Protein AF-A0A1F8VA79-F1 (afdb_monomer_lite)

Secondary structure (DSSP, 8-state):
--TTS--EEEEE--HHHHHHHHHHHHT--TTS-HHHHHTT---EEEEEE-GGGS-HHHHHHHHHTT----STT-EEEE-

Structure (mmCIF, N/CA/C/O backbone):
data_AF-A0A1F8VA79-F1
#
_entry.id   AF-A0A1F8VA79-F1
#
loop_
_atom_site.group_PDB
_atom_site.id
_atom_site.type_symbol
_atom_site.label_atom_id
_atom_site.label_alt_id
_atom_site.label_comp_id
_atom_site.label_asym_id
_atom_site.label_entity_id
_atom_site.label_seq_id
_atom_site.pdbx_PDB_ins_code
_atom_site.Cartn_x
_atom_site.Cartn_y
_atom_site.Cartn_z
_atom_site.occupancy
_atom_site.B_iso_or_equiv
_atom_site.auth_seq_id
_atom_site.auth_comp_id
_atom_site.auth_asym_id
_atom_site.auth_atom_id
_atom_site.pdbx_PDB_model_num
ATOM 1 N N . MET A 1 1 ? -0.681 8.267 4.702 1.00 53.59 1 MET A N 1
ATOM 2 C CA . MET A 1 1 ? 0.722 8.541 4.329 1.00 53.59 1 MET A CA 1
ATOM 3 C C . MET A 1 1 ? 1.427 9.126 5.537 1.00 53.59 1 MET A C 1
ATOM 5 O O . MET A 1 1 ? 0.917 10.085 6.113 1.00 53.59 1 MET A O 1
ATOM 9 N N . ARG A 1 2 ? 2.583 8.568 5.925 1.00 57.84 2 ARG A N 1
ATOM 10 C CA . ARG A 1 2 ? 3.375 9.079 7.056 1.00 57.84 2 ARG A CA 1
ATOM 11 C C . ARG A 1 2 ? 3.836 10.517 6.804 1.00 57.84 2 ARG A C 1
ATOM 13 O O . ARG A 1 2 ? 3.886 10.987 5.666 1.00 57.84 2 ARG A O 1
ATOM 20 N N . ARG A 1 3 ? 4.244 11.207 7.874 1.00 46.31 3 ARG A N 1
ATOM 21 C CA . ARG A 1 3 ? 5.009 12.461 7.771 1.00 46.31 3 ARG A CA 1
ATOM 22 C C . ARG A 1 3 ? 6.257 12.164 6.922 1.00 46.31 3 ARG A C 1
ATOM 24 O O . ARG A 1 3 ? 7.029 11.299 7.315 1.00 46.31 3 ARG A O 1
ATOM 31 N N . ASN A 1 4 ? 6.397 12.844 5.778 1.00 57.12 4 ASN A N 1
ATOM 32 C CA . ASN A 1 4 ? 7.399 12.650 4.706 1.00 57.12 4 ASN A CA 1
ATOM 33 C C . ASN A 1 4 ? 7.037 11.679 3.558 1.00 57.12 4 ASN A C 1
ATOM 35 O O . ASN A 1 4 ? 7.877 11.445 2.698 1.00 57.12 4 ASN A O 1
ATOM 39 N N . GLY A 1 5 ? 5.809 11.152 3.479 1.00 71.00 5 GLY A N 1
ATOM 40 C CA . GLY A 1 5 ? 5.358 10.372 2.310 1.00 71.00 5 GLY A CA 1
ATOM 41 C C . GLY A 1 5 ? 5.828 8.912 2.267 1.00 71.00 5 GLY A C 1
ATOM 42 O O . GLY A 1 5 ? 5.603 8.224 1.276 1.00 71.00 5 GLY A O 1
ATOM 43 N N . GLU A 1 6 ? 6.442 8.416 3.341 1.00 80.75 6 GLU A N 1
ATOM 44 C CA . GLU A 1 6 ? 6.876 7.021 3.458 1.00 80.75 6 GLU A CA 1
ATOM 45 C C . GLU A 1 6 ? 5.683 6.065 3.642 1.00 80.75 6 GLU A C 1
ATOM 47 O O . GLU A 1 6 ? 4.708 6.381 4.338 1.00 80.75 6 GLU A O 1
ATOM 52 N N . CYS A 1 7 ? 5.786 4.872 3.054 1.00 86.44 7 CYS A N 1
ATOM 53 C CA . CYS A 1 7 ? 4.813 3.787 3.173 1.00 86.44 7 CYS A CA 1
ATOM 54 C C . CYS A 1 7 ? 5.523 2.439 3.376 1.00 86.44 7 CYS A C 1
ATOM 56 O O . CYS A 1 7 ? 6.651 2.249 2.920 1.00 86.44 7 CYS A O 1
ATOM 58 N N . TYR A 1 8 ? 4.858 1.502 4.056 1.00 89.94 8 TYR A N 1
ATOM 59 C CA . TYR A 1 8 ? 5.301 0.111 4.156 1.00 89.94 8 TYR A CA 1
ATOM 60 C C . TYR A 1 8 ? 4.424 -0.752 3.267 1.00 89.94 8 TYR A C 1
ATOM 62 O O . TYR A 1 8 ? 3.204 -0.595 3.259 1.00 89.94 8 TYR A O 1
ATOM 70 N N . GLY A 1 9 ? 5.029 -1.680 2.537 1.00 91.88 9 GLY A N 1
ATOM 71 C CA . GLY A 1 9 ? 4.271 -2.544 1.653 1.00 91.88 9 GLY A CA 1
ATOM 72 C C . GLY A 1 9 ? 5.100 -3.617 0.974 1.00 91.88 9 GLY A C 1
ATOM 73 O O . GLY A 1 9 ? 6.327 -3.637 1.058 1.00 91.88 9 GLY A O 1
ATOM 74 N N . ILE A 1 10 ? 4.392 -4.505 0.290 1.00 93.12 10 ILE A N 1
ATOM 75 C CA . ILE A 1 10 ? 4.937 -5.517 -0.606 1.00 93.12 10 ILE A CA 1
ATOM 76 C C . ILE A 1 10 ? 4.385 -5.217 -1.998 1.00 93.12 10 ILE A C 1
ATOM 78 O O . ILE A 1 10 ? 3.171 -5.204 -2.190 1.00 93.12 10 ILE A O 1
ATOM 82 N N . GLY A 1 11 ? 5.277 -4.988 -2.960 1.00 91.50 11 GLY A N 1
ATOM 83 C CA . GLY A 1 11 ? 4.918 -4.858 -4.369 1.00 91.50 11 GLY A CA 1
ATOM 84 C C . GLY A 1 11 ? 5.111 -6.175 -5.105 1.00 91.50 11 GLY A C 1
ATOM 85 O O . GLY A 1 11 ? 6.193 -6.760 -5.055 1.00 91.50 11 GLY A O 1
ATOM 86 N N . VAL A 1 12 ? 4.074 -6.635 -5.800 1.00 92.75 12 VAL A N 1
ATOM 87 C CA . VAL A 1 12 ? 4.135 -7.817 -6.664 1.00 92.75 12 VAL A CA 1
ATOM 88 C C . VAL A 1 12 ? 4.140 -7.364 -8.118 1.00 92.75 12 VAL A C 1
ATOM 90 O O . VAL A 1 12 ? 3.193 -6.726 -8.571 1.00 92.75 12 VAL A O 1
ATOM 93 N N . TYR A 1 13 ? 5.194 -7.720 -8.851 1.00 92.00 13 TYR A N 1
ATOM 94 C CA . TYR A 1 13 ? 5.360 -7.414 -10.274 1.00 92.00 13 TYR A CA 1
ATOM 95 C C . TYR A 1 13 ? 5.108 -8.689 -11.091 1.00 92.00 13 TYR A C 1
ATOM 97 O O . TYR A 1 13 ? 5.992 -9.547 -11.164 1.00 92.00 13 TYR A O 1
ATOM 105 N N . PRO A 1 14 ? 3.899 -8.876 -11.648 1.00 90.31 14 PRO A N 1
ATOM 106 C CA . PRO A 1 14 ? 3.557 -10.103 -12.351 1.00 90.31 14 PRO A CA 1
ATOM 107 C C . PRO A 1 14 ? 4.228 -10.162 -13.726 1.00 90.31 14 PRO A C 1
ATOM 109 O O . PRO A 1 14 ? 3.979 -9.340 -14.601 1.00 90.31 14 PRO A O 1
ATOM 112 N N . GLY A 1 15 ? 5.039 -11.195 -13.939 1.00 91.50 15 GLY A N 1
ATOM 113 C CA . GLY A 1 15 ? 5.689 -11.435 -15.224 1.00 91.50 15 GLY A CA 1
ATOM 114 C C . GLY A 1 15 ? 6.908 -10.548 -15.485 1.00 91.50 15 GLY A C 1
ATOM 115 O O . GLY A 1 15 ? 7.257 -9.650 -14.720 1.00 91.50 15 GLY A O 1
ATOM 116 N N . TYR A 1 16 ? 7.591 -10.856 -16.586 1.00 90.31 16 TYR A N 1
ATOM 117 C CA . TYR A 1 16 ? 8.866 -10.235 -16.938 1.00 90.31 16 TYR A CA 1
ATOM 118 C C . TYR A 1 16 ? 8.731 -8.740 -17.264 1.00 90.31 16 TYR A C 1
ATOM 120 O O . TYR A 1 16 ? 9.567 -7.941 -16.853 1.00 90.31 16 TYR A O 1
ATOM 128 N N . GLU A 1 17 ? 7.663 -8.346 -17.957 1.00 89.12 17 GLU A N 1
ATOM 129 C CA . GLU A 1 17 ? 7.460 -6.952 -18.363 1.00 89.12 17 GLU A CA 1
ATOM 130 C C . GLU A 1 17 ? 7.303 -6.018 -17.158 1.00 89.12 17 GLU 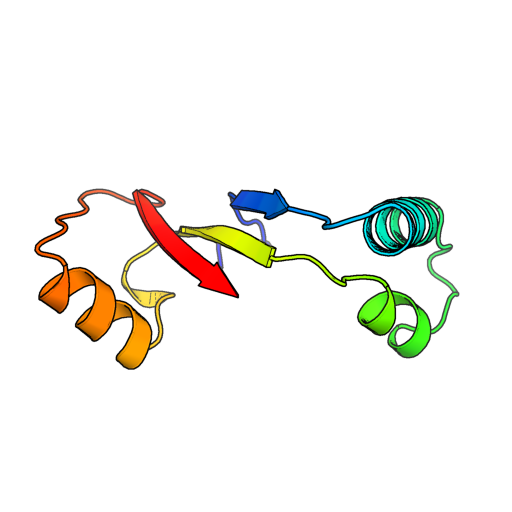A C 1
ATOM 132 O O . GLU A 1 17 ? 7.984 -4.996 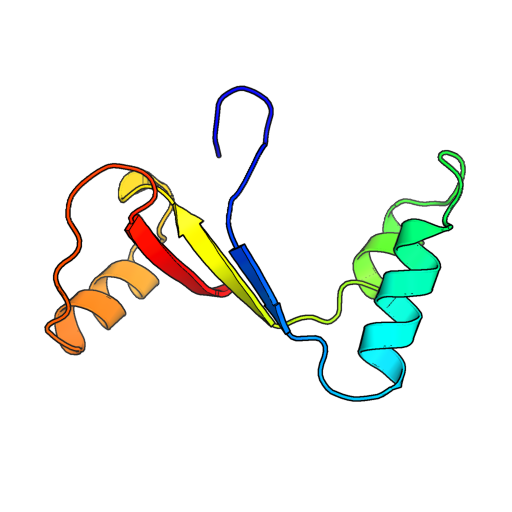-17.089 1.00 89.12 17 GLU A O 1
ATOM 137 N N . SER A 1 18 ? 6.491 -6.398 -16.165 1.00 88.81 18 SER A N 1
ATOM 138 C CA . SER A 1 18 ? 6.290 -5.592 -14.956 1.00 88.81 18 SER A CA 1
ATOM 139 C C . SER A 1 18 ? 7.579 -5.400 -14.157 1.00 88.81 18 SER A C 1
ATOM 141 O O . SER A 1 18 ? 7.853 -4.293 -13.696 1.00 88.81 18 SER A O 1
ATOM 143 N N . ILE A 1 19 ? 8.398 -6.448 -13.996 1.00 88.12 19 ILE A N 1
ATOM 144 C CA . ILE A 1 19 ? 9.660 -6.320 -13.252 1.00 88.12 19 ILE A CA 1
ATOM 145 C C . ILE A 1 19 ? 10.710 -5.519 -14.037 1.00 88.12 19 ILE A C 1
ATOM 147 O O . ILE A 1 19 ? 11.469 -4.760 -13.439 1.00 88.12 19 ILE A O 1
ATOM 151 N N . MET A 1 20 ? 10.733 -5.616 -15.372 1.00 88.81 20 MET A N 1
ATOM 152 C CA . MET A 1 20 ? 11.588 -4.755 -16.196 1.00 88.81 20 MET A CA 1
ATOM 153 C C . MET A 1 20 ? 11.159 -3.290 -16.102 1.00 88.81 20 MET A C 1
ATOM 155 O O . MET A 1 20 ? 12.021 -2.431 -15.938 1.00 88.81 20 MET A O 1
ATOM 159 N N . GLY A 1 21 ? 9.852 -3.009 -16.102 1.00 86.25 21 GLY A N 1
ATOM 160 C CA . GLY A 1 21 ? 9.326 -1.665 -15.859 1.00 86.25 21 GLY A CA 1
ATOM 161 C C . GLY A 1 21 ? 9.794 -1.087 -14.520 1.00 86.25 21 GLY A C 1
ATOM 162 O O . GLY A 1 21 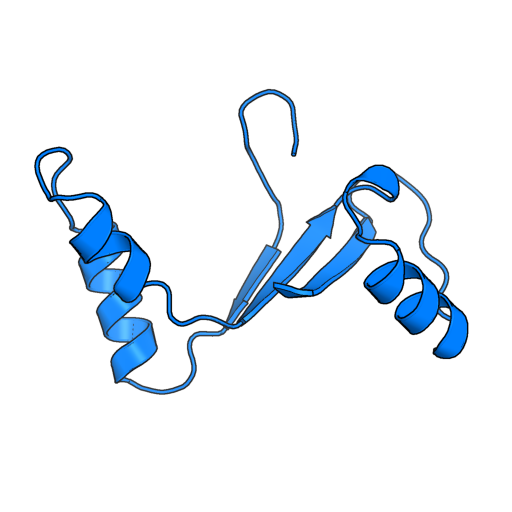? 10.257 0.053 -14.470 1.00 86.25 21 GLY A O 1
ATOM 163 N N . PHE A 1 22 ? 9.795 -1.896 -13.456 1.00 86.88 22 PHE A N 1
ATOM 164 C CA . PHE A 1 22 ? 10.356 -1.504 -12.160 1.00 86.88 22 PHE A CA 1
ATOM 165 C C . PHE A 1 22 ? 11.851 -1.167 -12.230 1.00 86.88 22 PHE A C 1
ATOM 167 O O . PHE A 1 22 ? 12.271 -0.135 -11.709 1.00 86.88 22 PHE A O 1
ATOM 174 N N . TYR A 1 23 ? 12.665 -1.989 -12.897 1.00 87.62 23 TYR A N 1
ATOM 175 C CA . TYR A 1 23 ? 14.087 -1.677 -13.066 1.00 87.62 23 TYR A CA 1
ATOM 176 C C . TYR A 1 23 ? 14.308 -0.420 -13.907 1.00 87.62 23 TYR A C 1
ATOM 178 O O . TYR A 1 23 ? 15.180 0.381 -13.575 1.00 87.62 23 TYR A O 1
ATOM 186 N N . SER A 1 24 ? 13.525 -0.207 -14.964 1.00 85.94 24 SER A N 1
ATOM 187 C CA . SER A 1 24 ? 13.577 1.029 -15.746 1.00 85.94 24 SER A CA 1
ATOM 188 C C . SER A 1 24 ? 13.243 2.247 -14.888 1.00 85.94 24 SER A C 1
ATOM 190 O O . SER A 1 24 ? 13.941 3.250 -14.983 1.00 85.94 24 SER A O 1
ATOM 192 N N . LEU A 1 25 ? 12.247 2.140 -14.002 1.00 83.50 25 LEU A N 1
ATOM 193 C CA . LEU A 1 25 ? 11.897 3.192 -13.048 1.00 83.50 25 LEU A CA 1
ATOM 194 C C . LEU A 1 25 ? 13.039 3.486 -12.063 1.00 83.50 25 LEU A C 1
ATOM 196 O O . LEU A 1 25 ? 13.368 4.648 -11.853 1.00 83.50 25 LEU A O 1
ATOM 200 N N . LEU A 1 26 ? 13.675 2.455 -11.495 1.00 84.00 26 LEU A N 1
ATOM 201 C CA . LEU A 1 26 ? 14.808 2.624 -10.572 1.00 84.00 26 LEU A CA 1
ATOM 202 C C . LEU A 1 26 ? 16.023 3.304 -11.218 1.00 84.00 26 LEU A C 1
ATOM 204 O O . LEU A 1 26 ? 16.815 3.927 -10.517 1.00 84.00 26 LEU A O 1
ATOM 208 N N . ASN A 1 27 ? 16.182 3.156 -12.534 1.00 84.38 27 ASN A N 1
ATOM 209 C CA . ASN A 1 27 ? 17.284 3.737 -13.299 1.00 84.38 27 ASN A CA 1
ATOM 210 C C . ASN A 1 27 ? 16.885 5.019 -14.053 1.00 84.38 27 ASN A C 1
ATOM 212 O O . ASN A 1 27 ? 17.711 5.573 -14.780 1.00 84.38 27 ASN A O 1
ATOM 216 N N . ALA A 1 28 ? 15.637 5.482 -13.924 1.00 80.06 28 ALA A N 1
ATOM 217 C CA . ALA A 1 28 ? 15.177 6.694 -14.587 1.00 80.06 28 ALA A CA 1
ATOM 218 C C . ALA A 1 28 ? 15.884 7.921 -13.994 1.00 80.06 28 ALA A C 1
ATOM 220 O O . ALA A 1 28 ? 16.040 8.045 -12.779 1.00 80.06 28 ALA A O 1
ATOM 221 N N . SER A 1 29 ? 16.315 8.840 -14.860 1.00 77.44 29 SER A N 1
ATOM 222 C CA . SER A 1 29 ? 16.894 10.106 -14.407 1.00 77.44 29 SER A CA 1
ATOM 223 C C . SER A 1 29 ? 15.800 11.050 -13.901 1.00 77.44 29 SER A C 1
ATOM 225 O O . SER A 1 29 ? 14.664 10.986 -14.367 1.00 77.44 29 SER A O 1
ATOM 227 N N . GLU A 1 30 ? 16.145 11.984 -13.011 1.00 72.75 30 GLU A N 1
ATOM 228 C CA . GLU A 1 30 ? 15.203 13.003 -12.507 1.00 72.75 30 GLU A CA 1
ATOM 229 C C . GLU A 1 30 ? 14.603 13.892 -13.615 1.00 72.75 30 GLU A C 1
ATOM 231 O O . GLU A 1 30 ? 13.586 14.546 -13.398 1.00 72.75 30 GLU A O 1
ATOM 236 N N . ASN A 1 31 ? 15.209 13.905 -14.807 1.00 73.69 31 ASN A N 1
ATOM 237 C CA . ASN A 1 31 ? 14.752 14.684 -15.957 1.00 73.69 31 ASN A CA 1
ATOM 238 C C . ASN A 1 31 ? 13.745 13.936 -16.849 1.00 73.69 31 ASN A C 1
ATOM 240 O O . ASN A 1 31 ? 13.242 14.522 -17.809 1.00 73.69 31 ASN A O 1
ATOM 244 N N . GLU A 1 32 ? 13.463 12.659 -16.576 1.00 71.00 32 GLU A N 1
ATOM 245 C CA . GLU A 1 32 ? 12.488 11.893 -17.354 1.00 71.00 32 GLU A CA 1
ATOM 246 C C . GLU A 1 32 ? 11.051 12.350 -17.044 1.00 71.00 32 GLU A C 1
ATOM 248 O O . GLU A 1 32 ? 10.705 12.570 -15.878 1.00 71.00 32 GLU A O 1
ATOM 253 N N . PRO A 1 33 ? 10.172 12.481 -18.056 1.00 69.44 33 PRO A N 1
ATOM 254 C CA . PRO A 1 33 ? 8.790 12.882 -17.834 1.00 69.44 33 PRO A CA 1
ATOM 255 C C . PRO A 1 33 ? 8.075 11.927 -16.873 1.00 69.44 33 PRO A C 1
ATOM 257 O O . PRO A 1 33 ? 8.039 10.718 -17.093 1.00 69.44 33 PRO A O 1
ATOM 260 N N . LEU A 1 34 ? 7.409 12.479 -15.854 1.00 63.22 34 LEU A N 1
ATOM 261 C CA . LEU A 1 34 ? 6.634 11.707 -14.872 1.00 63.22 34 LEU A CA 1
ATOM 262 C C . LEU A 1 34 ? 5.576 10.793 -15.528 1.00 63.22 34 LEU A C 1
ATOM 264 O O . LEU A 1 34 ? 5.284 9.705 -15.041 1.00 63.22 34 LEU A O 1
ATOM 268 N N . SER A 1 35 ? 5.026 11.200 -16.676 1.00 63.78 35 SER A N 1
ATOM 269 C CA . SER A 1 35 ? 4.088 10.386 -17.457 1.00 63.78 35 SER A CA 1
ATOM 270 C C . SER A 1 35 ? 4.707 9.100 -18.013 1.00 63.78 35 SER A C 1
ATOM 272 O O . SER A 1 35 ? 3.992 8.120 -18.213 1.00 63.78 35 SER A O 1
ATOM 274 N N . TYR A 1 36 ? 6.017 9.077 -18.259 1.00 64.44 36 TYR A N 1
ATOM 275 C CA . TYR A 1 36 ? 6.721 7.890 -18.732 1.00 64.44 36 TYR A CA 1
ATOM 276 C C . TYR A 1 36 ? 6.918 6.884 -17.591 1.00 64.44 36 TYR A C 1
ATOM 278 O O . TYR A 1 36 ? 6.661 5.695 -17.758 1.00 64.44 36 TYR A O 1
ATOM 286 N N . THR A 1 37 ? 7.270 7.364 -16.398 1.00 61.38 37 THR A N 1
ATOM 287 C CA . THR A 1 37 ? 7.528 6.534 -15.215 1.00 61.38 37 THR A CA 1
ATOM 288 C C . THR A 1 37 ? 6.265 5.986 -14.549 1.00 61.38 37 THR A C 1
ATOM 290 O O . THR A 1 37 ? 6.283 4.852 -14.075 1.00 61.38 37 THR A O 1
ATOM 293 N N . MET A 1 38 ? 5.144 6.718 -14.573 1.00 62.84 38 MET A N 1
ATOM 294 C CA . MET A 1 38 ? 3.873 6.246 -13.992 1.00 62.84 38 MET A CA 1
ATOM 295 C C . MET A 1 38 ? 3.296 5.013 -14.706 1.00 62.84 38 MET A C 1
ATOM 297 O O . MET A 1 38 ? 2.695 4.162 -14.057 1.00 62.84 38 MET A O 1
ATOM 301 N N . ASN A 1 39 ? 3.510 4.873 -16.019 1.00 61.62 39 ASN A N 1
ATOM 302 C CA . ASN A 1 39 ? 3.042 3.708 -16.785 1.00 61.62 39 ASN A CA 1
ATOM 303 C C . ASN A 1 39 ? 3.889 2.443 -16.549 1.00 61.62 39 ASN A C 1
ATOM 305 O O . ASN A 1 39 ? 3.454 1.343 -16.879 1.00 61.62 39 ASN A O 1
ATOM 309 N N . LEU A 1 40 ? 5.091 2.582 -15.977 1.00 64.06 40 LEU A N 1
ATOM 310 C CA . LEU A 1 40 ? 5.992 1.461 -15.686 1.00 64.06 40 LEU A CA 1
ATOM 311 C C . LEU A 1 40 ? 5.674 0.778 -14.351 1.00 64.06 40 LEU A C 1
ATOM 313 O O . LEU A 1 40 ? 6.138 -0.335 -14.098 1.00 64.06 40 LEU A O 1
ATOM 317 N N . GLN A 1 41 ? 4.870 1.418 -13.500 1.00 68.81 41 GLN A N 1
ATOM 318 C CA . GLN A 1 41 ? 4.516 0.924 -12.175 1.00 68.81 41 GLN A CA 1
ATOM 319 C C . GLN A 1 41 ? 3.317 -0.041 -12.243 1.00 68.81 41 GLN A C 1
ATOM 321 O O . GLN A 1 41 ? 2.301 0.139 -11.582 1.00 68.81 41 GLN A O 1
ATOM 326 N N . ASN A 1 42 ? 3.435 -1.077 -13.078 1.00 80.94 42 ASN A N 1
ATOM 327 C CA . ASN A 1 42 ? 2.435 -2.138 -13.206 1.00 80.94 42 ASN A CA 1
ATOM 328 C C . ASN A 1 42 ? 2.658 -3.219 -12.135 1.00 80.94 42 ASN A C 1
ATOM 330 O O . ASN A 1 42 ? 3.155 -4.315 -12.427 1.00 80.94 42 ASN A O 1
ATOM 334 N N . CYS A 1 43 ? 2.337 -2.890 -10.885 1.00 88.69 43 CYS A N 1
ATOM 335 C CA . CYS A 1 43 ? 2.405 -3.811 -9.756 1.00 88.69 43 CYS A CA 1
ATOM 336 C C . CYS A 1 43 ? 1.121 -3.816 -8.937 1.00 88.69 43 CYS A C 1
ATOM 338 O O . CYS A 1 43 ? 0.391 -2.833 -8.886 1.00 88.69 43 CYS A O 1
ATOM 340 N N . LEU A 1 44 ? 0.877 -4.944 -8.272 1.00 90.56 44 LEU A N 1
ATOM 341 C CA . LEU A 1 44 ? -0.107 -5.029 -7.203 1.00 90.56 44 LEU A CA 1
ATOM 342 C C . LEU A 1 44 ? 0.593 -4.650 -5.897 1.00 90.56 44 LEU A C 1
ATOM 344 O O . LEU A 1 44 ? 1.478 -5.385 -5.443 1.00 90.56 44 LEU A O 1
ATOM 348 N N . MET A 1 45 ? 0.212 -3.525 -5.298 1.00 91.44 45 MET A N 1
ATOM 349 C CA . MET A 1 45 ? 0.793 -3.066 -4.041 1.00 91.44 45 MET A CA 1
ATOM 350 C C . MET A 1 45 ? -0.079 -3.490 -2.865 1.00 91.44 45 MET A C 1
ATOM 352 O O . MET A 1 45 ? -1.240 -3.114 -2.771 1.00 91.44 45 MET A O 1
ATOM 356 N N . CYS A 1 46 ? 0.500 -4.244 -1.936 1.00 93.38 46 CYS A N 1
ATOM 357 C CA . CYS A 1 46 ? -0.071 -4.520 -0.623 1.00 93.38 46 CYS A CA 1
ATOM 358 C C . CYS A 1 46 ? 0.551 -3.557 0.388 1.00 93.38 46 CYS A C 1
ATOM 360 O O . CYS A 1 46 ? 1.750 -3.648 0.652 1.00 93.38 46 CYS A O 1
ATOM 362 N N . TYR A 1 47 ? -0.233 -2.643 0.946 1.00 93.12 47 TYR A N 1
ATOM 363 C CA . TYR A 1 47 ? 0.229 -1.666 1.925 1.00 93.12 47 TYR A CA 1
ATOM 364 C C . TYR A 1 47 ? -0.091 -2.091 3.355 1.00 93.12 47 TYR A C 1
ATOM 366 O O . TYR A 1 47 ? -1.120 -2.707 3.626 1.00 93.12 47 TYR A O 1
ATOM 374 N N . PHE A 1 48 ? 0.787 -1.691 4.272 1.00 93.56 48 PHE A N 1
ATOM 375 C CA . PHE A 1 48 ? 0.601 -1.776 5.714 1.00 93.56 48 PHE A CA 1
ATOM 376 C C . PHE A 1 48 ? 0.551 -0.355 6.270 1.00 93.56 48 PHE A C 1
ATOM 378 O O . PHE A 1 48 ? 1.582 0.304 6.418 1.00 93.56 48 PHE A O 1
ATOM 385 N N . GLY A 1 49 ? -0.659 0.130 6.539 1.00 92.38 49 GLY A N 1
ATOM 386 C CA . GLY A 1 49 ? -0.887 1.516 6.936 1.00 92.38 49 GLY A CA 1
ATOM 387 C C . GLY A 1 49 ? -1.839 1.661 8.112 1.00 92.38 49 GLY A C 1
ATOM 388 O O . GLY A 1 49 ? -2.083 0.725 8.887 1.00 92.38 49 GLY A O 1
ATOM 389 N N . ASP A 1 50 ? -2.348 2.875 8.257 1.00 92.69 50 ASP A N 1
ATOM 390 C CA . ASP A 1 50 ? -3.279 3.244 9.312 1.00 92.69 50 ASP A CA 1
ATOM 391 C C . ASP A 1 50 ? -4.730 3.170 8.840 1.00 92.69 50 ASP A C 1
ATOM 393 O O . ASP A 1 50 ? -5.040 3.231 7.651 1.00 92.69 50 ASP A O 1
ATOM 397 N N . ARG A 1 51 ? -5.652 3.025 9.797 1.00 91.56 51 ARG A N 1
ATOM 398 C CA . ARG A 1 51 ? -7.084 2.843 9.517 1.00 91.56 51 ARG A CA 1
ATOM 399 C C . ARG A 1 51 ? -7.657 3.957 8.638 1.00 91.56 51 ARG A C 1
ATOM 401 O O . ARG A 1 51 ? -8.560 3.707 7.842 1.00 91.56 51 ARG A O 1
ATOM 408 N N . ASP A 1 52 ? -7.204 5.184 8.855 1.00 91.25 52 ASP A N 1
ATOM 409 C CA . ASP A 1 52 ? -7.660 6.392 8.178 1.00 91.25 52 ASP A CA 1
ATOM 410 C C . ASP A 1 52 ? -7.190 6.486 6.720 1.00 91.25 52 ASP A C 1
ATOM 412 O O . ASP A 1 52 ? -7.834 7.183 5.940 1.00 91.25 52 ASP A O 1
ATOM 416 N N . GLU A 1 53 ? -6.170 5.722 6.325 1.00 90.56 53 GLU A N 1
ATOM 417 C CA . GLU A 1 53 ? -5.674 5.663 4.943 1.00 90.56 53 GLU A CA 1
ATOM 418 C C . GLU A 1 53 ? -6.569 4.837 4.007 1.00 90.56 53 GLU A C 1
ATOM 420 O O . GLU A 1 53 ? -6.539 5.030 2.790 1.00 90.56 53 GLU A 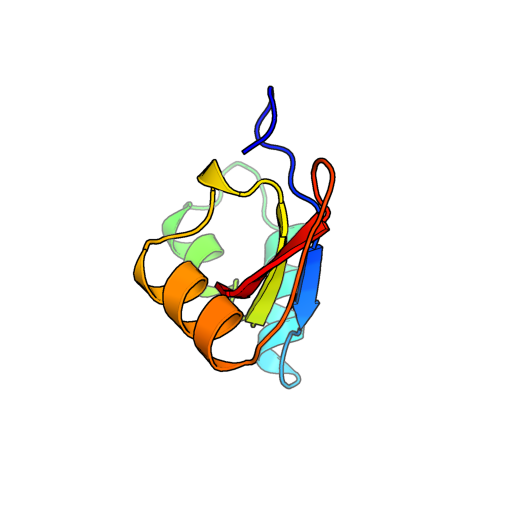O 1
ATOM 425 N N . LEU A 1 54 ? -7.380 3.935 4.569 1.00 91.81 54 LEU A N 1
ATOM 426 C CA . LEU A 1 54 ? -8.255 3.054 3.801 1.00 91.81 54 LEU A CA 1
ATOM 427 C C . LEU A 1 54 ? -9.484 3.803 3.294 1.00 91.81 54 LEU A C 1
ATOM 429 O O . LEU A 1 54 ? -10.150 4.505 4.069 1.00 91.81 54 LEU A O 1
ATOM 433 N N . ALA A 1 55 ? -9.843 3.554 2.039 1.00 92.19 55 ALA A N 1
ATOM 434 C CA . ALA A 1 55 ? -11.120 3.937 1.463 1.00 92.19 55 ALA A CA 1
ATOM 435 C C . ALA A 1 55 ? -12.284 3.192 2.155 1.00 92.19 55 ALA A C 1
ATOM 437 O O . ALA A 1 55 ? -12.091 2.101 2.710 1.00 92.19 55 ALA A O 1
ATOM 438 N N . PRO A 1 56 ? -13.505 3.756 2.162 1.00 94.06 56 PRO A N 1
ATOM 439 C CA . PRO A 1 56 ? -14.666 3.115 2.780 1.00 94.06 56 PRO A CA 1
ATOM 440 C C . PRO A 1 56 ? -14.921 1.686 2.278 1.00 94.06 56 PRO A C 1
ATOM 442 O O . PRO A 1 56 ? -15.227 0.804 3.077 1.00 94.06 56 PRO A O 1
ATOM 445 N N . GLU A 1 57 ? -14.737 1.439 0.983 1.00 93.94 57 GLU A N 1
ATOM 446 C CA . GLU A 1 57 ? -14.978 0.148 0.337 1.00 93.94 57 GLU A CA 1
ATOM 447 C C . GLU A 1 57 ? -13.986 -0.920 0.822 1.00 93.94 57 GLU A C 1
ATOM 449 O O . GLU A 1 57 ? -14.384 -2.039 1.151 1.00 93.94 57 GLU A O 1
ATOM 454 N N . GLU A 1 58 ? -12.704 -0.562 0.958 1.00 93.81 58 GLU A N 1
ATOM 455 C CA . GLU A 1 58 ? -11.659 -1.443 1.500 1.00 93.81 58 GLU A CA 1
ATOM 456 C C . GLU A 1 58 ? -11.976 -1.844 2.950 1.00 93.81 58 GLU A C 1
ATOM 458 O O . GLU A 1 58 ? -11.814 -3.003 3.342 1.00 93.81 58 GLU A O 1
ATOM 463 N N . ARG A 1 59 ? -12.494 -0.902 3.753 1.00 93.38 59 ARG A N 1
ATOM 464 C CA . ARG A 1 59 ? -12.897 -1.166 5.145 1.00 93.38 59 ARG A CA 1
ATOM 465 C C . ARG A 1 59 ? -14.068 -2.140 5.227 1.00 93.38 59 ARG A C 1
ATOM 467 O O . ARG A 1 59 ? -14.068 -3.004 6.107 1.00 93.38 59 ARG A O 1
ATOM 474 N N . GLU A 1 60 ? -15.047 -2.025 4.332 1.00 95.50 60 GLU A N 1
ATOM 475 C CA . GLU A 1 60 ? -16.177 -2.956 4.296 1.00 95.50 60 GLU A CA 1
ATOM 476 C C . GLU A 1 60 ? -15.749 -4.358 3.842 1.00 95.50 60 GLU A C 1
ATOM 478 O O . GLU A 1 60 ? -16.214 -5.336 4.427 1.00 95.50 60 GLU A O 1
ATOM 483 N N . ILE A 1 61 ? -14.798 -4.484 2.905 1.00 95.19 61 ILE A N 1
ATOM 484 C CA . ILE A 1 61 ? -14.204 -5.785 2.541 1.00 95.19 61 ILE A CA 1
ATOM 485 C C . ILE A 1 61 ? -13.540 -6.432 3.763 1.00 95.19 61 ILE A C 1
ATOM 487 O O . ILE A 1 61 ? -13.846 -7.576 4.099 1.00 95.19 61 ILE A O 1
ATOM 491 N N . ILE A 1 62 ? -12.680 -5.699 4.478 1.00 95.00 62 ILE A N 1
ATOM 492 C CA . ILE A 1 62 ? -11.998 -6.191 5.691 1.00 95.00 62 ILE A CA 1
ATOM 493 C C . ILE A 1 62 ? -13.006 -6.680 6.735 1.00 95.00 62 ILE A C 1
ATOM 495 O O . ILE A 1 62 ? -12.831 -7.747 7.331 1.00 95.00 62 ILE A O 1
ATOM 499 N N . LYS A 1 63 ? -14.080 -5.912 6.939 1.00 95.19 63 LYS A N 1
ATOM 500 C CA . LYS A 1 63 ? -15.161 -6.257 7.862 1.00 95.19 63 LYS A CA 1
ATOM 501 C C . LYS A 1 63 ? -15.925 -7.501 7.404 1.00 95.19 63 LYS A C 1
ATOM 503 O O . LYS A 1 63 ? -16.193 -8.367 8.235 1.00 95.19 63 LYS A O 1
ATOM 508 N N . GLY A 1 64 ? -16.239 -7.612 6.113 1.00 97.56 64 GLY A N 1
ATOM 509 C CA . GLY A 1 64 ? -16.901 -8.776 5.517 1.00 97.56 64 GLY A CA 1
ATOM 510 C C . GLY A 1 64 ? -16.073 -10.059 5.628 1.00 97.56 64 GLY A C 1
ATOM 511 O O . GLY A 1 64 ? -16.629 -11.131 5.847 1.00 97.56 64 GLY A O 1
ATOM 512 N N . LEU A 1 65 ? -14.743 -9.940 5.575 1.00 96.56 65 LEU A N 1
ATOM 513 C CA . LEU A 1 65 ? -13.802 -11.042 5.803 1.00 96.56 65 LEU A CA 1
ATOM 514 C C . LEU A 1 65 ? -13.611 -11.393 7.292 1.00 96.56 65 LEU A C 1
ATOM 516 O O . LEU A 1 65 ? -12.923 -12.359 7.612 1.00 96.56 65 LEU A O 1
ATOM 520 N N . GLY A 1 66 ? -14.184 -10.618 8.220 1.00 96.88 66 GLY A N 1
ATOM 521 C CA . GLY A 1 66 ? -14.046 -10.841 9.663 1.00 96.88 66 GLY A CA 1
ATOM 522 C C . GLY A 1 66 ? -12.651 -10.538 10.225 1.00 96.88 66 GLY A C 1
ATOM 523 O O . GLY A 1 66 ? -12.346 -10.926 11.357 1.00 96.88 66 GLY A O 1
ATOM 524 N N . LEU A 1 67 ? -11.803 -9.842 9.463 1.00 95.88 67 LEU A N 1
ATOM 525 C CA . LEU A 1 67 ? -10.440 -9.501 9.865 1.00 95.88 67 LEU A CA 1
ATOM 526 C C . LEU A 1 67 ? -10.437 -8.368 10.899 1.00 95.88 67 LEU A C 1
ATOM 528 O O . LEU A 1 67 ? -11.263 -7.453 10.872 1.00 95.88 67 LEU A O 1
ATOM 532 N N . LYS A 1 68 ? -9.484 -8.425 11.835 1.00 93.44 68 LYS A N 1
ATOM 533 C CA . LYS A 1 68 ? -9.316 -7.418 12.890 1.00 93.44 68 LYS A CA 1
ATOM 534 C C . LYS A 1 68 ? -7.863 -6.977 12.964 1.00 93.44 68 LYS A C 1
ATOM 536 O O . LYS A 1 68 ? -6.999 -7.759 13.345 1.00 93.44 68 LYS A O 1
ATOM 541 N N . PHE A 1 69 ? -7.630 -5.701 12.687 1.00 94.25 69 PHE A N 1
ATOM 542 C CA . PHE A 1 69 ? -6.320 -5.067 12.807 1.00 94.25 69 PHE A CA 1
ATOM 543 C C . PHE A 1 69 ? -6.283 -4.140 14.027 1.00 94.25 69 PHE A C 1
ATOM 545 O O . PHE A 1 69 ? -7.299 -3.561 14.424 1.00 94.25 69 PHE A O 1
ATOM 552 N N . ARG A 1 70 ? -5.114 -4.023 14.662 1.00 91.44 70 ARG A N 1
ATOM 553 C CA . ARG A 1 70 ? -4.869 -3.138 15.812 1.00 91.44 70 ARG A CA 1
ATOM 554 C C . ARG A 1 70 ? -3.479 -2.529 15.707 1.00 91.44 70 ARG A C 1
ATOM 556 O O . ARG A 1 70 ? -2.559 -3.203 15.263 1.00 91.44 70 ARG A O 1
ATOM 563 N N . GLY A 1 71 ? -3.320 -1.306 16.202 1.00 90.31 71 GLY A N 1
ATOM 564 C CA . GLY A 1 71 ? -2.050 -0.579 16.145 1.00 90.31 71 GLY A CA 1
ATOM 565 C C . GLY A 1 71 ? -1.841 0.156 14.821 1.00 90.31 71 GLY A C 1
ATOM 566 O O . GLY A 1 71 ? -2.621 -0.008 13.881 1.00 90.31 71 GLY A O 1
ATOM 567 N N . GLN A 1 72 ? -0.808 0.997 14.799 1.00 89.12 72 GLN A N 1
ATOM 568 C CA . GLN A 1 72 ? -0.429 1.773 13.620 1.00 89.12 72 GLN A CA 1
ATOM 569 C C . GLN A 1 72 ? 0.314 0.901 12.605 1.00 89.12 72 GLN A C 1
ATOM 571 O O . GLN A 1 72 ? 1.05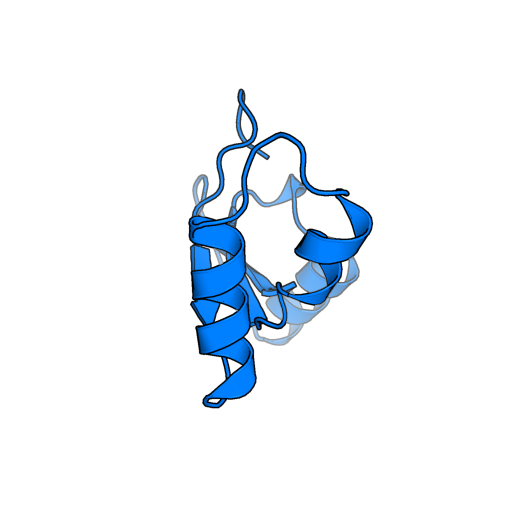8 0.008 13.009 1.00 89.12 72 GLN A O 1
ATOM 576 N N . ASN A 1 73 ? 0.154 1.186 11.312 1.00 88.00 73 ASN A N 1
ATOM 577 C CA . ASN A 1 73 ? 0.787 0.456 10.198 1.00 88.00 73 ASN A CA 1
ATOM 578 C C . ASN A 1 73 ? 0.465 -1.050 10.145 1.00 88.00 73 ASN A C 1
ATOM 580 O O . ASN A 1 73 ? 1.244 -1.830 9.614 1.00 88.00 73 ASN A O 1
ATOM 584 N N . ASN A 1 74 ? -0.667 -1.476 10.707 1.00 93.38 7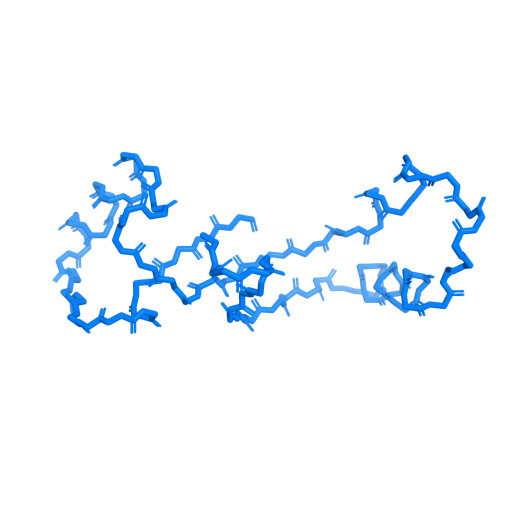4 ASN A N 1
ATOM 585 C CA . ASN A 1 74 ? -1.083 -2.884 10.708 1.00 93.38 74 ASN A CA 1
ATOM 586 C C . ASN A 1 74 ? -2.318 -3.145 9.838 1.00 93.38 74 ASN A C 1
ATOM 588 O O . ASN A 1 74 ? -2.766 -4.288 9.749 1.00 93.38 74 ASN A O 1
ATOM 592 N N . TRP A 1 75 ? -2.903 -2.110 9.229 1.00 94.50 75 TRP A N 1
ATOM 593 C CA . TRP A 1 75 ? -4.054 -2.268 8.347 1.00 94.50 75 TRP A CA 1
ATOM 594 C C . TRP A 1 75 ? -3.579 -2.609 6.942 1.00 94.50 75 TRP A C 1
ATOM 596 O O . TRP A 1 75 ? -2.834 -1.839 6.341 1.00 94.50 75 TRP A O 1
ATOM 606 N N . ILE A 1 76 ? -4.024 -3.763 6.444 1.00 93.81 76 ILE A N 1
ATOM 607 C CA . ILE A 1 76 ? -3.667 -4.264 5.118 1.00 93.81 76 ILE A CA 1
ATOM 608 C C . ILE A 1 76 ? -4.690 -3.772 4.096 1.00 93.81 76 ILE A C 1
ATOM 610 O O . ILE A 1 76 ? -5.887 -4.002 4.274 1.00 93.81 76 ILE A O 1
ATOM 614 N N . TYR A 1 77 ? -4.220 -3.131 3.029 1.00 92.44 77 TYR A N 1
ATOM 615 C CA . TYR A 1 77 ? -5.041 -2.706 1.892 1.00 92.44 77 TYR A CA 1
ATOM 616 C C . TYR A 1 77 ? -4.242 -2.767 0.585 1.00 92.44 77 TYR A C 1
ATOM 618 O O . TYR A 1 77 ? -3.015 -2.859 0.616 1.00 92.44 77 TYR A O 1
ATOM 626 N N . PHE A 1 78 ? -4.931 -2.767 -0.557 1.00 90.62 78 PHE A N 1
ATOM 627 C CA . PHE A 1 78 ? -4.316 -3.005 -1.865 1.00 90.62 78 PHE A CA 1
ATOM 628 C C . PHE A 1 78 ? -4.621 -1.868 -2.836 1.00 90.62 78 PHE A C 1
ATOM 630 O O . PHE A 1 78 ? -5.764 -1.423 -2.891 1.00 90.62 78 PHE A O 1
ATOM 637 N N . ARG A 1 79 ? -3.624 -1.436 -3.617 1.00 82.44 79 ARG A N 1
ATOM 638 C CA . ARG A 1 79 ? -3.791 -0.485 -4.728 1.00 82.44 79 ARG A CA 1
ATOM 639 C C . ARG A 1 79 ? -2.974 -0.873 -5.951 1.00 82.44 79 ARG A C 1
ATOM 641 O O . ARG A 1 79 ? -2.037 -1.692 -5.800 1.00 82.44 79 ARG A O 1
#

Foldseek 3Di:
DDDVPDWDWDKAQPDDQLVVLVVCLVPDDPPDDPVSNVVSNPTKIKTQAAPVPDDPVQVVVCVVVVHDFDDGSHDIDID

pLDDT: mean 84.75, std 12.12, range [46.31, 97.56]

Radius of gyration: 15.26 Å; chains: 1; bounding box: 34×26×35 Å

Sequence (79 aa):
MRRNGECYGIGVYPGYESIMGFYSLLNASENEPLSYTMNLQNCLMCYFGDRDELAPEEREIIKGLGLKFRGQNNWIYFR